Protein AF-A0A7W1GUM3-F1 (afdb_monomer)

Sequence (80 aa):
MQNQDEKYSYVVFSKMSVELPESRVLRHPMRKTGHVNLVLCKVEGIIKQETVSKKNRELYRQARKVEWGSPFPDESIEIE

Mean predicted aligned error: 6.99 Å

Nearest PDB structures (foldseek):
  1h9s-assembly1_B  TM=5.975E-01  e=2.413E-02  Escherichia coli
  1o7l-assembly1_B  TM=6.637E-01  e=6.395E-02  Escherichia coli
  1b9n-assembly1_B  TM=6.114E-01  e=4.175E-02  Escherichia coli
  1gut-assembly1_C  TM=4.639E-01  e=7.677E-02  Clostridium pasteurianum
  8zx1-assembly1_D  TM=4.570E-01  e=7.771E-01  Escherichia coli

Structure (mmCIF, N/CA/C/O backbone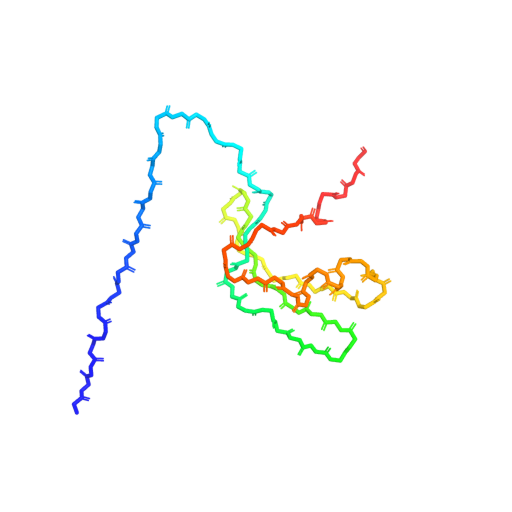):
data_AF-A0A7W1GUM3-F1
#
_entry.id   AF-A0A7W1GUM3-F1
#
loop_
_atom_site.group_PDB
_atom_site.id
_atom_site.type_symbol
_atom_site.label_atom_id
_atom_site.label_alt_id
_atom_site.label_comp_id
_atom_site.label_asym_id
_atom_site.label_entity_id
_atom_site.label_seq_id
_atom_site.pdbx_PDB_ins_code
_atom_site.Cartn_x
_atom_site.Cartn_y
_atom_site.Cartn_z
_atom_site.occupancy
_atom_site.B_iso_or_equiv
_atom_site.auth_seq_id
_atom_site.auth_comp_id
_atom_site.auth_asym_id
_atom_site.auth_atom_id
_atom_site.pdbx_PDB_model_num
ATOM 1 N N . MET A 1 1 ? 31.427 -17.707 9.829 1.00 49.59 1 MET A N 1
ATOM 2 C CA . MET A 1 1 ? 31.174 -17.776 8.377 1.00 49.59 1 MET A CA 1
ATOM 3 C C . MET A 1 1 ? 30.124 -16.728 8.062 1.00 49.59 1 MET A C 1
ATOM 5 O O . MET A 1 1 ? 29.006 -16.841 8.543 1.00 49.59 1 MET A O 1
ATOM 9 N N . GLN A 1 2 ? 30.532 -15.637 7.423 1.00 56.81 2 GLN A N 1
ATOM 10 C CA . GLN A 1 2 ? 29.671 -14.496 7.127 1.00 56.81 2 GLN A CA 1
ATOM 11 C C . GLN A 1 2 ? 29.169 -14.698 5.697 1.00 56.81 2 GLN A C 1
ATOM 13 O O . GLN A 1 2 ? 29.937 -14.518 4.756 1.00 56.81 2 GLN A O 1
ATOM 18 N N . ASN A 1 3 ? 27.932 -15.169 5.534 1.00 55.78 3 ASN A N 1
ATOM 19 C CA . ASN A 1 3 ? 27.324 -15.243 4.209 1.00 55.78 3 ASN A CA 1
ATOM 20 C C . ASN A 1 3 ? 27.088 -13.808 3.734 1.00 55.78 3 ASN A C 1
ATOM 22 O O . ASN A 1 3 ? 26.320 -13.067 4.347 1.00 55.78 3 ASN A O 1
ATOM 26 N N . GLN A 1 4 ? 27.794 -13.401 2.683 1.00 60.44 4 GLN A N 1
ATOM 27 C CA . GLN A 1 4 ? 27.377 -12.253 1.894 1.00 60.44 4 GLN A CA 1
ATOM 28 C C . GLN A 1 4 ? 26.292 -12.754 0.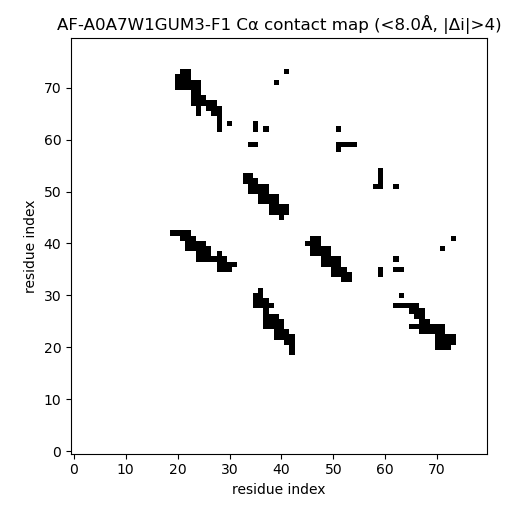947 1.00 60.44 4 GLN A C 1
ATOM 30 O O . GLN A 1 4 ? 26.600 -13.379 -0.063 1.00 60.44 4 GLN A O 1
ATOM 35 N N . ASP A 1 5 ? 25.029 -12.526 1.299 1.00 75.69 5 ASP A N 1
ATOM 36 C CA . ASP A 1 5 ? 23.948 -12.705 0.338 1.00 75.69 5 ASP A CA 1
ATOM 37 C C . ASP A 1 5 ? 24.106 -11.624 -0.738 1.00 75.69 5 ASP A C 1
ATOM 39 O O . ASP A 1 5 ? 23.969 -10.424 -0.470 1.00 75.69 5 ASP A O 1
ATOM 43 N N . GLU A 1 6 ? 24.446 -12.039 -1.955 1.00 78.25 6 GLU A N 1
ATOM 44 C CA . GLU A 1 6 ? 24.455 -11.157 -3.115 1.00 78.25 6 GLU A CA 1
ATOM 45 C C . GLU A 1 6 ? 23.052 -10.560 -3.312 1.00 78.25 6 GLU A C 1
ATOM 47 O O . GLU A 1 6 ? 22.037 -11.260 -3.311 1.00 78.25 6 GLU A O 1
ATOM 52 N N . LYS A 1 7 ? 22.973 -9.234 -3.462 1.00 80.94 7 LYS A N 1
ATOM 53 C CA . LYS A 1 7 ? 21.703 -8.540 -3.698 1.00 80.94 7 LYS A CA 1
ATOM 54 C C . LYS A 1 7 ? 21.398 -8.533 -5.192 1.00 80.94 7 LYS A C 1
ATOM 56 O O . LYS A 1 7 ? 22.009 -7.777 -5.941 1.00 80.94 7 LYS A O 1
ATOM 61 N N . TYR A 1 8 ? 20.410 -9.317 -5.608 1.00 76.75 8 TYR A N 1
ATOM 62 C CA . TYR A 1 8 ? 19.882 -9.282 -6.972 1.00 76.75 8 TYR A CA 1
ATOM 63 C C . TYR A 1 8 ? 18.751 -8.255 -7.099 1.00 76.75 8 TYR A C 1
ATOM 65 O O . TYR A 1 8 ? 17.949 -8.072 -6.183 1.00 76.75 8 TYR A O 1
ATOM 73 N N . SER A 1 9 ? 18.677 -7.588 -8.249 1.00 81.06 9 SER A N 1
ATOM 74 C CA . SER A 1 9 ? 17.544 -6.747 -8.651 1.00 81.06 9 SER A CA 1
ATOM 75 C C . SER A 1 9 ? 17.055 -7.214 -10.016 1.00 81.06 9 SER A C 1
ATOM 77 O O . SER A 1 9 ? 17.865 -7.471 -10.903 1.00 81.06 9 SER A O 1
ATOM 79 N N . TYR A 1 10 ? 15.739 -7.324 -10.185 1.00 81.56 10 TYR A N 1
ATOM 80 C CA . TYR A 1 10 ? 15.112 -7.754 -11.434 1.00 81.56 10 TYR A CA 1
ATOM 81 C C . TYR A 1 10 ? 14.372 -6.576 -12.065 1.00 81.56 10 TYR A C 1
ATOM 83 O O . TYR A 1 10 ? 13.718 -5.806 -11.362 1.00 81.56 10 TYR A O 1
ATOM 91 N N . VAL A 1 11 ? 14.452 -6.451 -13.389 1.00 84.56 11 VAL A N 1
ATOM 92 C CA . VAL A 1 11 ? 13.708 -5.45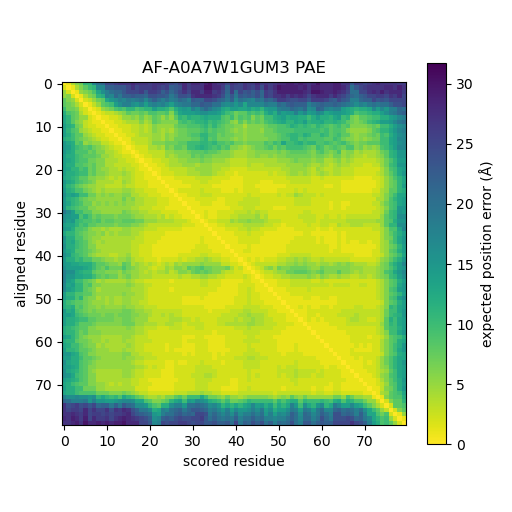4 -14.168 1.00 84.56 11 VAL A CA 1
ATOM 93 C C . VAL A 1 11 ? 12.909 -6.186 -15.237 1.00 84.56 11 VAL A C 1
ATOM 95 O O . VAL A 1 11 ? 13.431 -7.076 -15.906 1.00 84.56 11 VAL A O 1
ATOM 98 N N . VAL A 1 12 ? 11.642 -5.807 -15.398 1.00 85.25 12 VAL A N 1
ATOM 99 C CA . VAL A 1 12 ? 10.744 -6.334 -16.432 1.00 85.25 12 VAL A CA 1
ATOM 100 C C . VAL A 1 12 ? 10.262 -5.161 -17.277 1.00 85.25 12 VAL A C 1
ATOM 102 O O . VAL A 1 12 ? 9.826 -4.150 -16.733 1.00 85.25 12 VAL A O 1
ATOM 105 N N . PHE A 1 13 ? 10.350 -5.287 -18.600 1.00 90.56 13 PHE A N 1
ATOM 106 C CA . PHE A 1 13 ? 9.963 -4.251 -19.559 1.00 90.56 13 PHE A CA 1
ATOM 107 C C . PHE A 1 13 ? 9.016 -4.818 -20.623 1.00 90.56 13 PHE A C 1
ATOM 109 O O . PHE A 1 13 ? 9.100 -5.989 -20.990 1.00 90.56 13 PHE A O 1
ATOM 116 N N . SER A 1 14 ? 8.118 -3.973 -21.131 1.00 92.12 14 SER A N 1
ATOM 117 C CA . SER A 1 14 ? 7.176 -4.291 -22.210 1.00 92.12 14 SER A CA 1
ATOM 118 C C . SER A 1 14 ? 7.272 -3.229 -23.304 1.00 92.12 14 SER A C 1
ATOM 120 O O . SER A 1 14 ? 7.506 -2.060 -23.012 1.00 92.12 14 SER A O 1
ATOM 122 N N . LYS A 1 15 ? 7.076 -3.626 -24.569 1.00 94.81 15 LYS A N 1
ATOM 123 C CA . LYS A 1 15 ? 6.936 -2.686 -25.701 1.00 94.81 15 LYS A CA 1
ATOM 124 C C . LYS A 1 15 ? 5.549 -2.037 -25.761 1.00 94.81 15 LYS A C 1
ATOM 126 O O . LYS A 1 15 ? 5.360 -1.075 -26.495 1.00 94.81 15 LYS A O 1
ATOM 131 N N . MET A 1 16 ? 4.580 -2.599 -25.043 1.00 95.81 16 MET A N 1
ATOM 132 C CA . MET A 1 16 ? 3.207 -2.106 -24.988 1.00 95.81 16 MET A CA 1
ATOM 133 C C . MET A 1 16 ? 3.025 -1.222 -23.758 1.00 95.81 16 MET A C 1
ATOM 135 O O . MET A 1 16 ? 3.595 -1.520 -22.706 1.00 95.81 16 MET A O 1
ATOM 139 N N . SER A 1 17 ? 2.199 -0.180 -23.884 1.00 89.88 17 SER A N 1
ATOM 140 C CA . SER A 1 17 ? 1.750 0.593 -22.724 1.00 89.88 17 SER A CA 1
ATOM 141 C C . SER A 1 17 ? 0.976 -0.313 -21.764 1.00 89.88 17 SER A C 1
ATOM 143 O O . SER A 1 17 ? 0.197 -1.162 -22.202 1.00 89.88 17 SER A O 1
ATOM 145 N N . VAL A 1 18 ? 1.210 -0.146 -20.465 1.00 87.94 18 VAL A N 1
ATOM 146 C CA . VAL A 1 18 ? 0.528 -0.882 -19.398 1.00 87.94 18 VAL A CA 1
ATOM 147 C C . VAL A 1 18 ? 0.015 0.130 -18.389 1.00 87.94 18 VAL A C 1
ATOM 149 O O . VAL A 1 18 ? 0.774 0.987 -17.937 1.00 87.94 18 VAL A O 1
ATOM 152 N N . GLU A 1 19 ? -1.256 0.013 -18.019 1.00 88.44 19 GLU A N 1
ATOM 153 C CA . GLU A 1 19 ? -1.818 0.795 -16.922 1.00 88.44 19 GLU A CA 1
ATOM 154 C C . GLU A 1 19 ? -1.137 0.392 -15.611 1.00 88.44 19 GLU A C 1
ATOM 156 O O . GLU A 1 19 ? -1.163 -0.769 -15.186 1.00 88.44 19 GLU A O 1
ATOM 161 N N . LEU A 1 20 ? -0.465 1.358 -14.990 1.00 87.25 20 LEU A N 1
ATOM 162 C CA . LEU A 1 20 ? 0.183 1.168 -13.703 1.00 87.25 20 LEU A CA 1
ATOM 163 C C . LEU A 1 20 ? -0.817 1.475 -12.585 1.00 87.25 20 LEU A C 1
ATOM 165 O O . LEU A 1 20 ? -1.579 2.432 -12.702 1.00 87.25 20 LEU A O 1
ATOM 169 N N . PRO A 1 21 ? -0.813 0.701 -11.487 1.00 91.12 21 PRO A N 1
ATOM 170 C CA . PRO A 1 21 ? -1.596 1.069 -10.321 1.00 91.12 21 PRO A CA 1
ATOM 171 C C . PRO A 1 21 ? -1.019 2.333 -9.678 1.00 91.12 21 PRO A C 1
ATOM 173 O O . PRO A 1 21 ? 0.189 2.569 -9.748 1.00 91.12 21 PRO A O 1
ATOM 176 N N . GLU A 1 22 ? -1.869 3.086 -8.982 1.00 92.00 22 GLU A N 1
ATOM 177 C CA . GLU A 1 22 ? -1.483 4.287 -8.223 1.00 92.00 22 GLU A CA 1
ATOM 178 C C . GLU A 1 22 ? -0.335 4.000 -7.248 1.00 92.00 22 GLU A C 1
ATOM 180 O O . GLU A 1 22 ? 0.615 4.779 -7.121 1.00 92.00 22 GLU A O 1
ATOM 185 N N . SER A 1 23 ? -0.383 2.832 -6.597 1.00 95.06 23 SER A N 1
ATOM 186 C CA . SER A 1 23 ? 0.704 2.350 -5.759 1.00 95.06 23 SER A CA 1
ATOM 187 C C . SER A 1 23 ? 0.793 0.821 -5.684 1.00 95.06 23 SER A C 1
ATOM 189 O O . SER A 1 23 ? -0.150 0.096 -6.020 1.00 95.06 23 SER A O 1
ATOM 191 N N . ARG A 1 24 ? 1.946 0.313 -5.226 1.00 95.12 24 ARG A N 1
ATOM 192 C CA . ARG A 1 24 ? 2.193 -1.113 -4.949 1.00 95.12 24 ARG A CA 1
ATOM 193 C C . ARG A 1 24 ? 2.688 -1.353 -3.533 1.00 95.12 24 ARG A C 1
ATOM 195 O O . ARG A 1 24 ? 3.563 -0.645 -3.039 1.00 95.12 24 ARG A O 1
ATOM 202 N N . VAL A 1 25 ? 2.208 -2.427 -2.918 1.00 96.12 25 VAL A N 1
ATOM 203 C CA . VAL A 1 25 ? 2.614 -2.859 -1.578 1.00 96.12 25 VAL A CA 1
ATOM 204 C C . VAL A 1 25 ? 4.038 -3.427 -1.596 1.00 96.12 25 VAL A C 1
ATOM 206 O O . VAL A 1 25 ? 4.308 -4.452 -2.215 1.00 96.12 25 VAL A O 1
ATOM 209 N N . LEU A 1 26 ? 4.964 -2.790 -0.879 1.00 95.19 26 LEU A N 1
ATOM 210 C CA . LEU A 1 26 ? 6.377 -3.188 -0.822 1.00 95.19 26 LEU A CA 1
ATOM 211 C C . LEU A 1 26 ? 6.708 -4.183 0.287 1.00 95.19 26 LEU A C 1
ATOM 213 O O . LEU A 1 26 ? 7.776 -4.793 0.257 1.00 95.19 26 LEU A O 1
ATOM 217 N N . ARG A 1 27 ? 5.830 -4.350 1.279 1.00 94.12 27 ARG A N 1
ATOM 218 C CA . ARG A 1 27 ? 6.020 -5.280 2.400 1.00 94.12 27 ARG A CA 1
ATOM 219 C C . ARG A 1 27 ? 4.685 -5.823 2.881 1.00 94.12 27 ARG A C 1
ATOM 221 O O . ARG A 1 27 ? 3.656 -5.189 2.682 1.00 94.12 27 ARG A O 1
ATOM 228 N N . HIS A 1 28 ? 4.721 -6.957 3.574 1.00 94.56 28 HIS A N 1
ATOM 229 C CA . HIS A 1 28 ? 3.538 -7.509 4.226 1.00 94.56 28 HIS A CA 1
ATOM 230 C C . HIS A 1 28 ? 2.847 -6.467 5.127 1.00 94.56 28 HIS A C 1
ATOM 232 O O . HIS A 1 28 ? 3.537 -5.723 5.835 1.00 94.56 28 HIS A O 1
ATOM 238 N N . PRO A 1 29 ? 1.503 -6.424 5.137 1.00 96.00 29 PRO A N 1
ATOM 239 C CA . PRO A 1 29 ? 0.748 -5.461 5.924 1.00 96.00 29 PRO A CA 1
ATOM 240 C C . PRO A 1 29 ? 1.023 -5.627 7.418 1.00 96.00 29 PRO A C 1
ATOM 242 O O . PRO A 1 29 ? 0.808 -6.695 8.000 1.00 96.00 29 PRO A O 1
ATOM 245 N N . MET A 1 30 ? 1.443 -4.546 8.075 1.00 96.81 30 MET A N 1
ATOM 246 C CA . MET A 1 30 ? 1.723 -4.563 9.505 1.00 96.81 30 MET A CA 1
ATOM 247 C C . MET A 1 30 ? 0.451 -4.243 10.287 1.00 96.81 30 MET A C 1
ATOM 249 O O . MET A 1 30 ? 0.065 -3.088 10.474 1.00 96.81 30 MET A O 1
ATOM 253 N N . ARG A 1 31 ? -0.227 -5.299 10.739 1.00 95.94 31 ARG A N 1
ATOM 254 C CA . ARG A 1 31 ? -1.495 -5.203 11.471 1.00 95.94 31 ARG A CA 1
ATOM 255 C C . ARG A 1 31 ? -1.257 -4.701 12.898 1.00 95.94 31 ARG A C 1
ATOM 257 O O . ARG A 1 31 ? -0.459 -5.273 13.639 1.00 95.94 31 ARG A O 1
ATOM 264 N N . LYS A 1 32 ? -1.982 -3.656 13.292 1.00 94.50 32 LYS A N 1
ATOM 265 C CA . LYS A 1 32 ? -1.987 -3.082 14.642 1.00 94.50 32 LYS A CA 1
ATOM 266 C C . LYS A 1 32 ? -3.417 -3.021 15.179 1.00 94.50 32 LYS A C 1
ATOM 268 O O . LY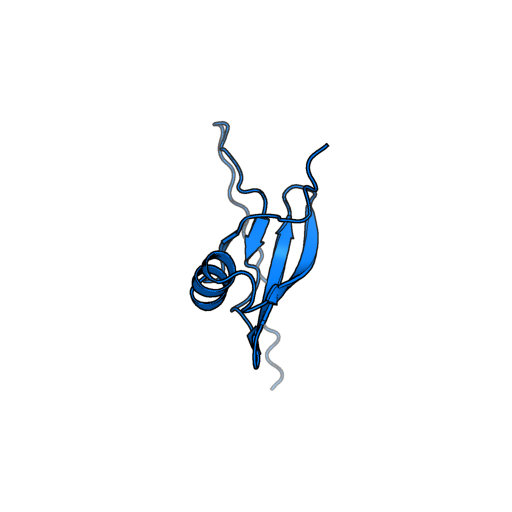S A 1 32 ? -4.396 -3.233 14.455 1.00 94.50 32 LYS A O 1
ATOM 273 N N . THR A 1 33 ? -3.562 -2.734 16.468 1.00 95.62 33 THR A N 1
ATOM 274 C CA . THR A 1 33 ? -4.884 -2.547 17.070 1.00 95.62 33 THR A CA 1
ATOM 275 C C . THR A 1 33 ? -5.560 -1.329 16.440 1.00 95.62 33 THR A C 1
ATOM 277 O O . THR A 1 33 ? -5.091 -0.202 16.562 1.00 95.62 33 THR A O 1
ATOM 280 N N . GLY A 1 34 ? -6.660 -1.563 15.721 1.00 94.44 34 GLY A N 1
ATOM 281 C CA . GLY A 1 34 ? -7.470 -0.505 15.112 1.00 94.44 34 GLY A CA 1
ATOM 282 C C . GLY A 1 34 ? -6.941 0.094 13.802 1.00 94.44 34 GLY A C 1
ATOM 283 O O . GLY A 1 34 ? -7.635 0.934 13.237 1.00 94.44 34 GLY A O 1
ATOM 284 N N . HIS A 1 35 ? -5.781 -0.329 13.288 1.00 97.00 35 HIS A N 1
ATOM 285 C CA . HIS A 1 35 ? -5.241 0.143 12.004 1.00 97.00 35 HIS A CA 1
ATOM 286 C C . HIS A 1 35 ? -4.256 -0.860 11.369 1.00 97.00 35 HIS A C 1
ATOM 288 O O . HIS A 1 35 ? -3.844 -1.834 12.002 1.00 97.00 35 HIS A O 1
ATOM 294 N N . VAL A 1 36 ? -3.914 -0.658 10.099 1.00 97.44 36 VAL A N 1
ATOM 295 C CA . VAL A 1 36 ? -2.873 -1.397 9.371 1.00 97.44 36 VAL A CA 1
ATOM 296 C C . VAL A 1 36 ? -1.889 -0.396 8.795 1.00 97.44 36 VAL A C 1
ATOM 298 O O . VAL A 1 36 ? -2.313 0.561 8.160 1.00 97.44 36 VAL A O 1
ATOM 301 N N . ASN A 1 37 ? -0.596 -0.647 8.974 1.00 97.12 37 ASN A N 1
ATOM 302 C CA . ASN A 1 37 ? 0.440 0.129 8.304 1.00 97.12 37 ASN A CA 1
ATOM 303 C C . ASN A 1 37 ? 0.888 -0.597 7.038 1.00 97.12 37 ASN A C 1
ATOM 305 O O . ASN A 1 37 ? 1.246 -1.780 7.087 1.00 97.12 37 ASN A O 1
ATOM 309 N N . LEU A 1 38 ? 0.887 0.126 5.926 1.00 96.88 38 LEU A N 1
ATOM 310 C CA . LEU A 1 38 ? 1.382 -0.319 4.631 1.00 96.88 38 LEU A CA 1
ATOM 311 C C . LEU A 1 38 ? 2.628 0.478 4.255 1.00 96.88 38 LEU A C 1
ATOM 313 O O . LEU A 1 38 ? 2.759 1.647 4.607 1.00 96.88 38 LEU A O 1
ATOM 317 N N . VAL A 1 39 ? 3.540 -0.166 3.530 1.00 96.94 39 VAL A N 1
ATOM 318 C CA . VAL A 1 39 ? 4.641 0.509 2.836 1.00 96.94 39 VAL A CA 1
ATOM 319 C C . VAL A 1 39 ? 4.324 0.425 1.353 1.00 96.94 39 VAL A C 1
ATOM 321 O O . VAL A 1 39 ? 4.245 -0.683 0.822 1.00 96.94 39 VAL A O 1
ATOM 324 N N . LEU A 1 40 ? 4.122 1.568 0.709 1.00 96.06 40 LEU A N 1
ATOM 325 C CA . LEU A 1 40 ? 3.657 1.670 -0.669 1.00 96.06 40 LEU A CA 1
ATOM 326 C C . LEU A 1 40 ? 4.723 2.339 -1.539 1.00 96.06 40 LEU A C 1
ATOM 328 O O . LEU A 1 40 ? 5.342 3.310 -1.112 1.00 96.06 40 LEU A O 1
ATOM 332 N N . CYS A 1 41 ? 4.931 1.820 -2.747 1.00 94.69 41 CYS A N 1
ATOM 333 C CA . CYS A 1 41 ? 5.650 2.498 -3.823 1.00 94.69 41 CYS A CA 1
ATOM 334 C C . CYS A 1 41 ? 4.625 3.161 -4.731 1.00 94.69 41 CYS A C 1
ATOM 336 O O . CYS A 1 41 ? 3.816 2.454 -5.333 1.00 94.69 41 CYS A O 1
ATOM 338 N N . LYS A 1 42 ? 4.641 4.487 -4.798 1.00 92.50 42 LYS A N 1
ATOM 339 C CA . LYS A 1 42 ? 3.717 5.275 -5.611 1.00 92.50 42 LYS A CA 1
ATOM 340 C C . LYS A 1 42 ? 4.226 5.422 -7.032 1.00 92.50 42 LYS A C 1
ATOM 342 O O . LYS A 1 42 ? 5.432 5.340 -7.269 1.00 92.50 42 LYS A O 1
ATOM 347 N N . VAL A 1 43 ? 3.313 5.684 -7.961 1.00 87.12 43 VAL A N 1
ATOM 348 C CA . VAL A 1 43 ? 3.638 5.911 -9.377 1.00 87.12 43 VAL A CA 1
ATOM 349 C C . VAL A 1 43 ? 4.659 7.042 -9.584 1.00 87.12 43 VAL A C 1
ATOM 351 O O . VAL A 1 43 ? 5.478 6.966 -10.493 1.00 87.12 43 VAL A O 1
ATOM 354 N N . GLU A 1 44 ? 4.705 8.022 -8.677 1.00 85.69 44 GLU A N 1
ATOM 355 C CA . GLU A 1 44 ? 5.695 9.112 -8.658 1.00 85.69 44 GLU A CA 1
ATOM 356 C C . GLU A 1 44 ? 7.122 8.662 -8.275 1.00 85.69 44 GLU A C 1
ATOM 358 O O . GLU A 1 44 ? 8.039 9.476 -8.189 1.00 85.69 44 GLU A O 1
ATOM 363 N N . GLY A 1 45 ? 7.334 7.370 -8.001 1.00 86.19 45 GLY A N 1
ATOM 364 C CA . GLY A 1 45 ? 8.617 6.828 -7.544 1.00 86.19 45 GLY A CA 1
ATOM 365 C C . GLY A 1 45 ? 8.889 7.051 -6.053 1.00 86.19 45 GLY A C 1
ATOM 366 O O . GLY A 1 45 ? 10.010 6.844 -5.589 1.00 86.19 45 GLY A O 1
ATOM 367 N N . ILE A 1 46 ? 7.874 7.458 -5.286 1.00 91.12 46 ILE A N 1
ATOM 368 C CA . ILE A 1 46 ? 7.988 7.761 -3.857 1.00 91.12 46 ILE A CA 1
ATOM 369 C C . ILE A 1 46 ? 7.574 6.547 -3.026 1.00 91.12 46 ILE A C 1
ATOM 371 O O . ILE A 1 46 ? 6.505 5.968 -3.222 1.00 91.12 46 ILE 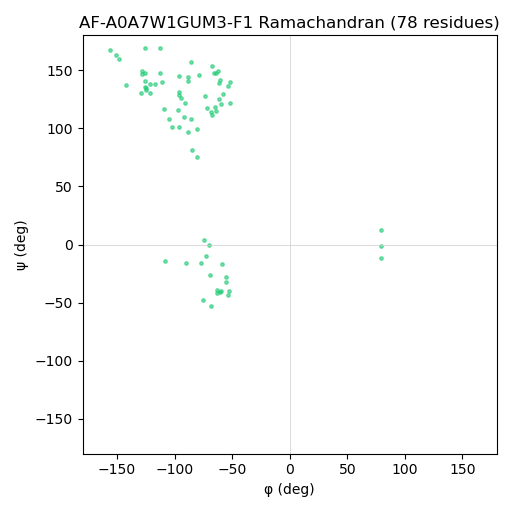A O 1
ATOM 375 N N . ILE A 1 47 ? 8.403 6.188 -2.042 1.00 94.88 47 ILE A N 1
ATOM 376 C CA . ILE A 1 47 ? 8.045 5.198 -1.023 1.00 94.88 47 ILE A CA 1
ATOM 377 C C . ILE A 1 47 ? 7.405 5.918 0.164 1.00 94.88 47 ILE A C 1
ATOM 379 O O . ILE A 1 47 ? 8.045 6.760 0.793 1.00 94.88 47 ILE A O 1
ATOM 383 N N . LYS A 1 48 ? 6.169 5.552 0.514 1.00 93.81 48 LYS A N 1
ATOM 384 C CA . LYS A 1 48 ? 5.430 6.138 1.642 1.00 93.81 48 LYS A CA 1
ATOM 385 C C . LYS A 1 48 ? 4.936 5.060 2.602 1.00 93.81 48 LYS A C 1
ATOM 387 O O . LYS A 1 48 ? 4.612 3.943 2.199 1.00 93.81 48 LYS A O 1
ATOM 392 N N . GLN A 1 49 ? 4.881 5.400 3.887 1.00 94.69 49 GLN A N 1
ATOM 393 C CA . GLN A 1 49 ? 4.161 4.614 4.884 1.00 94.69 49 GLN A CA 1
ATOM 394 C C . GLN A 1 49 ? 2.759 5.185 5.063 1.00 94.69 49 GLN A C 1
ATOM 396 O O . GLN A 1 49 ? 2.613 6.368 5.360 1.00 94.69 49 GLN A O 1
ATOM 401 N N . GLU A 1 50 ? 1.739 4.347 4.916 1.00 94.06 50 GLU A N 1
ATOM 402 C CA . GLU A 1 50 ? 0.344 4.759 5.063 1.00 94.06 50 GLU A CA 1
ATOM 403 C C . GLU A 1 50 ? -0.360 3.961 6.153 1.00 94.06 50 GLU A C 1
ATOM 405 O O . GLU A 1 50 ? -0.173 2.751 6.293 1.00 94.06 50 GLU A O 1
ATOM 410 N N . THR A 1 51 ? -1.156 4.670 6.954 1.00 95.88 51 THR A N 1
ATOM 411 C CA . THR A 1 51 ? -1.911 4.101 8.071 1.00 95.88 51 THR A CA 1
ATOM 412 C C . THR A 1 51 ? -3.378 4.000 7.687 1.00 95.88 51 THR A C 1
ATOM 414 O O . THR A 1 51 ? -4.094 4.996 7.655 1.00 95.88 51 THR A O 1
ATOM 417 N N . VAL A 1 52 ? -3.855 2.780 7.466 1.00 95.94 52 VAL A N 1
ATOM 418 C CA . VAL A 1 52 ? -5.257 2.506 7.152 1.00 95.94 52 VAL A CA 1
ATOM 419 C C . VAL A 1 52 ? -6.021 2.213 8.439 1.00 95.94 52 VAL A C 1
ATOM 421 O O . VAL A 1 52 ? -5.833 1.174 9.076 1.00 95.94 52 VAL A O 1
ATOM 424 N N . SER A 1 53 ? -6.897 3.132 8.841 1.00 95.94 53 SER A N 1
ATOM 425 C CA . SER A 1 53 ? -7.701 3.005 10.062 1.00 95.94 53 SER A CA 1
ATOM 426 C C . SER A 1 53 ? -8.898 2.070 9.883 1.00 95.94 53 SER A C 1
ATOM 428 O O . SER A 1 53 ? -9.576 2.098 8.862 1.00 95.94 53 SER A O 1
ATOM 430 N N . LYS A 1 54 ? -9.265 1.335 10.941 1.00 94.94 54 LYS A N 1
ATOM 431 C CA . LYS A 1 54 ? -10.501 0.531 11.015 1.00 94.94 54 LYS A CA 1
ATOM 432 C C . LYS A 1 54 ? -11.782 1.361 10.826 1.00 94.94 54 LYS A C 1
ATOM 434 O O . LYS A 1 54 ? -12.833 0.783 10.553 1.00 94.94 54 LYS A O 1
ATOM 439 N N . LYS A 1 55 ? -11.708 2.694 10.968 1.00 94.38 55 LYS A N 1
ATOM 440 C CA . LYS A 1 55 ? -12.813 3.617 10.657 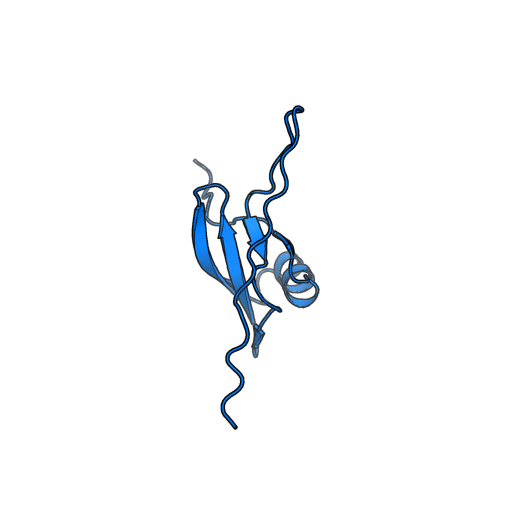1.00 94.38 55 LYS A CA 1
ATOM 441 C C . LYS A 1 55 ? -13.227 3.528 9.182 1.00 94.38 55 LYS A C 1
ATOM 443 O O . LYS A 1 55 ? -14.421 3.471 8.905 1.00 94.38 55 LYS A O 1
ATOM 448 N N . ASN A 1 56 ? -12.262 3.425 8.264 1.00 93.38 56 ASN A N 1
ATOM 449 C CA . ASN A 1 56 ? -12.516 3.173 6.847 1.00 93.38 56 ASN A CA 1
ATOM 450 C C . ASN A 1 56 ? -12.656 1.655 6.636 1.00 93.38 56 ASN A C 1
ATOM 452 O O . ASN A 1 56 ? -11.693 0.954 6.328 1.00 93.38 56 ASN A O 1
ATOM 456 N N . ARG A 1 57 ? -13.850 1.119 6.931 1.00 93.25 57 ARG A N 1
ATOM 457 C CA . ARG A 1 57 ? -14.096 -0.333 7.052 1.00 93.25 57 ARG A CA 1
ATOM 458 C C . ARG A 1 57 ? -13.654 -1.130 5.826 1.00 93.25 57 ARG A C 1
ATOM 460 O O . ARG A 1 57 ? -13.079 -2.206 5.995 1.00 93.25 57 ARG A O 1
ATOM 467 N N . GLU A 1 58 ? -13.947 -0.628 4.630 1.00 94.50 58 GLU A N 1
ATOM 468 C CA . GLU A 1 58 ? -13.668 -1.343 3.386 1.00 94.50 58 GLU A CA 1
ATOM 469 C C . GLU A 1 58 ? -12.176 -1.304 3.047 1.00 94.50 58 GLU A C 1
ATOM 471 O O . GLU A 1 58 ? -11.567 -2.362 2.874 1.00 94.50 58 GLU A O 1
ATOM 476 N N . LEU A 1 59 ? -11.552 -0.125 3.108 1.00 94.31 59 LEU A N 1
ATOM 477 C CA . LEU A 1 59 ? -10.111 0.013 2.901 1.00 94.31 59 LEU A CA 1
ATOM 478 C C . LEU A 1 59 ? -9.316 -0.800 3.929 1.00 94.31 59 LEU A C 1
ATOM 480 O O . LEU A 1 59 ? -8.363 -1.494 3.593 1.00 94.31 59 LEU A O 1
ATOM 484 N N . TYR A 1 60 ? -9.756 -0.808 5.188 1.00 95.50 60 TYR A N 1
ATOM 485 C CA . TYR A 1 60 ? -9.158 -1.620 6.247 1.00 95.50 60 TYR A CA 1
ATOM 486 C C . TYR A 1 60 ? -9.273 -3.124 5.976 1.00 95.50 60 TYR A C 1
ATOM 488 O O . TYR A 1 60 ? -8.341 -3.885 6.254 1.00 95.50 60 TYR A O 1
ATOM 496 N N . ARG A 1 61 ? -10.408 -3.581 5.433 1.00 94.88 61 ARG A N 1
ATOM 497 C CA . ARG A 1 61 ? -10.607 -4.983 5.044 1.00 94.88 61 ARG A CA 1
ATOM 498 C C . ARG A 1 61 ? -9.631 -5.386 3.938 1.00 94.88 61 ARG A C 1
ATOM 500 O O . ARG A 1 61 ? -9.070 -6.479 4.028 1.00 94.88 61 ARG A O 1
ATOM 507 N N . GLN A 1 62 ? -9.412 -4.509 2.960 1.00 95.75 62 GLN A N 1
ATOM 508 C CA . GLN A 1 62 ? -8.450 -4.705 1.874 1.00 95.75 62 GLN A CA 1
ATOM 509 C C . GLN A 1 62 ? -7.009 -4.666 2.397 1.00 95.75 62 GLN A C 1
ATOM 511 O O . GLN A 1 62 ? -6.286 -5.648 2.255 1.00 95.75 62 GLN A O 1
ATOM 516 N N . ALA A 1 63 ? -6.628 -3.615 3.130 1.00 96.06 63 ALA A N 1
ATOM 517 C CA . ALA A 1 63 ? -5.294 -3.427 3.707 1.00 96.06 63 ALA A CA 1
ATOM 518 C C . ALA A 1 63 ? -4.842 -4.601 4.587 1.00 96.06 63 ALA A C 1
ATOM 520 O O . ALA A 1 63 ? -3.663 -4.936 4.647 1.00 96.06 63 ALA A O 1
ATOM 521 N N . ARG A 1 64 ? -5.767 -5.279 5.276 1.00 95.75 64 ARG A N 1
ATOM 522 C CA . ARG A 1 64 ? -5.426 -6.478 6.056 1.00 95.75 64 ARG A CA 1
ATOM 523 C C . ARG A 1 64 ? -5.039 -7.676 5.198 1.00 95.75 64 ARG A C 1
ATOM 525 O O . ARG A 1 64 ? -4.367 -8.560 5.728 1.00 95.75 64 ARG A O 1
ATOM 532 N N . LYS A 1 65 ? -5.526 -7.758 3.964 1.00 95.94 65 LYS A N 1
ATOM 533 C CA . LYS A 1 65 ? -5.450 -8.942 3.100 1.00 95.94 65 LYS A CA 1
ATOM 534 C C . LYS A 1 65 ? -4.475 -8.797 1.935 1.00 95.94 65 LYS A C 1
ATOM 536 O O . LYS A 1 65 ? -4.175 -9.809 1.321 1.00 95.94 65 LYS A O 1
ATOM 541 N N . VAL A 1 66 ? -4.015 -7.585 1.631 1.00 96.62 66 VAL A N 1
ATOM 542 C CA . VAL A 1 66 ? -3.057 -7.364 0.544 1.00 96.62 66 VAL A CA 1
ATOM 543 C C . VAL A 1 66 ? -1.731 -8.072 0.788 1.00 96.62 66 VAL A C 1
ATOM 545 O O . VAL A 1 66 ? -1.275 -8.218 1.924 1.00 96.62 66 VAL A O 1
ATOM 548 N N . GLU A 1 67 ? -1.106 -8.468 -0.311 1.00 95.94 67 GLU A N 1
ATOM 549 C CA . GLU A 1 67 ? 0.191 -9.130 -0.334 1.00 95.94 67 GLU A CA 1
ATOM 550 C C . GLU A 1 67 ? 1.242 -8.231 -0.982 1.00 95.94 67 GLU A C 1
ATOM 552 O O . GLU A 1 67 ? 0.935 -7.205 -1.595 1.00 95.94 67 GLU A O 1
ATOM 557 N N . TRP A 1 68 ? 2.505 -8.626 -0.861 1.00 94.19 68 TRP A N 1
ATOM 558 C CA . TRP A 1 68 ? 3.595 -7.963 -1.564 1.00 94.19 68 TRP A CA 1
ATOM 559 C C . TRP A 1 68 ? 3.331 -7.891 -3.079 1.00 94.19 68 TRP A C 1
ATOM 561 O O . TRP A 1 68 ? 2.864 -8.849 -3.686 1.00 94.19 68 TRP A O 1
ATOM 571 N N . GLY A 1 69 ? 3.599 -6.734 -3.686 1.00 92.88 69 GLY A N 1
ATOM 572 C CA . GLY A 1 69 ? 3.368 -6.464 -5.107 1.00 92.88 69 GLY A CA 1
ATOM 573 C C . GLY A 1 69 ? 1.917 -6.136 -5.482 1.00 92.88 69 GLY A C 1
ATOM 574 O O . GLY A 1 69 ? 1.687 -5.645 -6.593 1.00 92.88 69 GLY A O 1
ATOM 575 N N . SER A 1 70 ? 0.959 -6.344 -4.567 1.00 95.44 70 SER A N 1
ATOM 576 C CA . SER A 1 70 ? -0.453 -6.020 -4.800 1.00 95.44 70 SER A CA 1
ATOM 577 C C . SER A 1 70 ? -0.631 -4.523 -5.073 1.00 95.44 70 SER A C 1
ATOM 579 O O . SER A 1 70 ? 0.043 -3.709 -4.428 1.00 95.44 70 SER A O 1
ATOM 581 N N . PRO A 1 71 ? -1.532 -4.140 -5.994 1.00 94.88 71 PRO A N 1
ATOM 582 C CA . PRO A 1 71 ? -1.938 -2.751 -6.138 1.00 94.88 71 PRO A CA 1
ATOM 583 C C . PRO A 1 71 ? -2.681 -2.286 -4.880 1.00 94.88 71 PRO A C 1
ATOM 585 O O . PRO A 1 71 ? -3.380 -3.074 -4.236 1.00 94.88 71 PRO A O 1
ATOM 588 N N . PHE A 1 72 ? -2.535 -1.011 -4.532 1.00 94.81 72 PHE A N 1
ATOM 589 C CA . PHE A 1 72 ? -3.302 -0.389 -3.457 1.00 94.81 72 PHE A CA 1
ATOM 590 C C . PHE A 1 72 ? -3.671 1.050 -3.846 1.00 94.81 72 PHE A C 1
ATOM 592 O O . PHE A 1 72 ? -2.818 1.731 -4.425 1.00 94.81 72 PHE A O 1
ATOM 599 N N . PRO A 1 73 ? -4.910 1.500 -3.584 1.00 91.44 73 PRO A N 1
ATOM 600 C CA . PRO A 1 73 ? -5.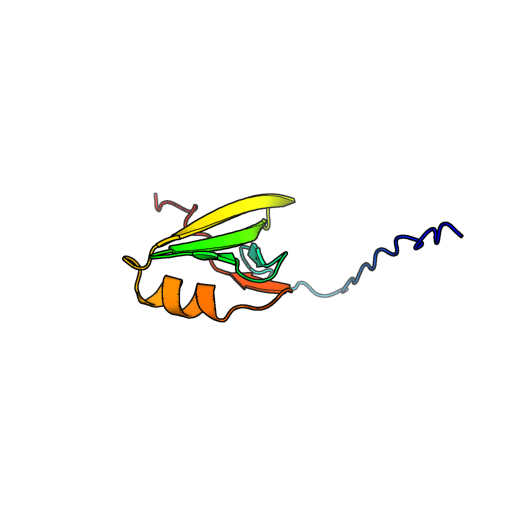321 2.867 -3.890 1.00 91.44 73 PRO A CA 1
ATOM 601 C C . PRO A 1 73 ? -4.529 3.875 -3.056 1.00 91.44 73 PRO A C 1
ATOM 603 O O . PRO A 1 73 ? -4.162 3.593 -1.912 1.00 91.44 73 PRO A O 1
ATOM 606 N N . ASP A 1 74 ? -4.283 5.040 -3.636 1.00 81.31 74 ASP A N 1
ATOM 607 C CA . ASP A 1 74 ? -3.630 6.158 -2.977 1.00 81.31 74 ASP A CA 1
ATOM 608 C C . ASP A 1 74 ? -4.663 7.210 -2.552 1.00 81.31 74 ASP A C 1
ATOM 610 O O . ASP A 1 74 ? -5.099 8.040 -3.343 1.00 81.31 74 ASP A O 1
ATOM 614 N N . GLU A 1 75 ? -5.028 7.225 -1.268 1.00 69.56 75 GLU A N 1
ATOM 615 C CA . GLU A 1 75 ? -5.937 8.248 -0.722 1.00 69.56 75 GLU A CA 1
ATOM 616 C C . GLU A 1 75 ? -5.255 9.624 -0.537 1.00 69.56 75 GLU A C 1
ATOM 618 O O . GLU A 1 75 ? -5.880 10.552 -0.034 1.00 69.56 75 GLU A O 1
ATOM 623 N N . SER A 1 76 ? -3.985 9.797 -0.939 1.00 54.66 76 SER A N 1
ATOM 624 C CA . SER A 1 76 ? -3.326 11.121 -0.961 1.00 54.66 76 SER A CA 1
ATOM 625 C C . SER A 1 76 ? -3.823 12.021 -2.087 1.00 54.66 76 SER A C 1
ATOM 627 O O . SER A 1 76 ? -3.461 13.196 -2.112 1.00 54.66 76 SER A O 1
ATOM 629 N N . ILE A 1 77 ? -4.610 11.483 -3.019 1.00 41.94 77 ILE A N 1
ATOM 630 C CA . ILE A 1 77 ? -5.315 12.274 -4.021 1.00 41.94 77 ILE A CA 1
ATOM 631 C C . ILE A 1 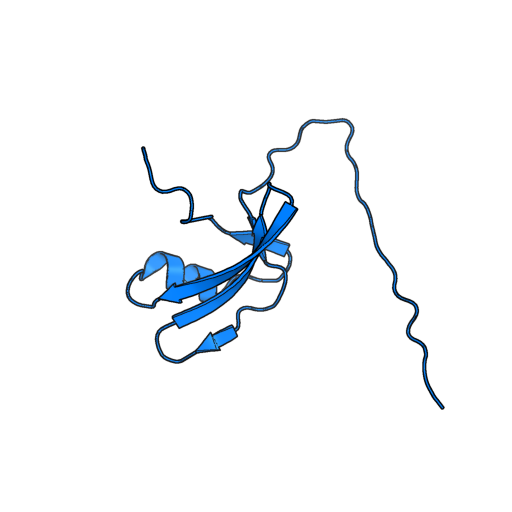77 ? -6.567 12.826 -3.329 1.00 41.94 77 ILE A C 1
ATOM 633 O O . ILE A 1 77 ? -7.674 12.311 -3.477 1.00 41.94 77 ILE A O 1
ATOM 637 N N . GLU A 1 78 ? -6.373 13.844 -2.488 1.00 34.34 78 GLU A N 1
ATOM 638 C CA . GLU A 1 78 ? -7.476 14.720 -2.115 1.00 34.34 78 GLU A CA 1
ATOM 639 C C . GLU A 1 78 ? -7.997 15.364 -3.403 1.00 34.34 78 GLU A C 1
ATOM 641 O O . GLU A 1 78 ? -7.257 15.976 -4.170 1.00 34.34 78 GLU A O 1
ATOM 646 N N . ILE A 1 79 ? -9.278 15.111 -3.647 1.00 36.34 79 ILE A N 1
ATOM 647 C CA . ILE A 1 79 ? -10.108 15.667 -4.708 1.00 36.34 79 ILE A CA 1
ATOM 648 C C . ILE A 1 79 ? -9.989 17.199 -4.671 1.00 36.34 79 ILE A C 1
ATOM 650 O O . ILE A 1 79 ? -10.331 17.802 -3.651 1.00 36.34 79 ILE A O 1
ATOM 654 N N . GLU A 1 80 ? -9.546 17.806 -5.775 1.00 31.92 80 GLU A N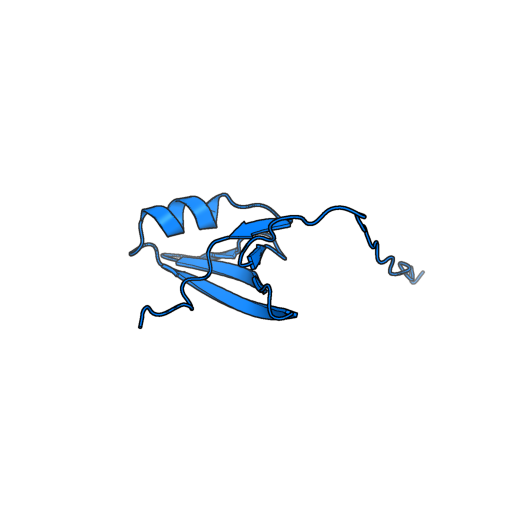 1
ATOM 655 C CA . GLU A 1 80 ? -9.976 19.162 -6.154 1.00 31.92 80 GLU A CA 1
ATOM 656 C C . GLU A 1 80 ? -11.355 19.096 -6.823 1.00 31.92 80 GLU A C 1
ATOM 658 O O . GLU A 1 80 ? -11.551 18.220 -7.701 1.00 31.92 80 GLU A O 1
#

Solvent-accessible surface area (backbone atoms only — not comparable to full-atom values): 5151 Å² total; per-residue (Å²): 137,83,83,78,79,80,86,83,83,87,86,88,87,72,97,62,92,72,94,73,58,59,16,28,25,73,42,70,48,46,77,52,94,66,32,31,41,38,38,32,40,31,71,89,74,46,78,46,79,45,77,39,39,52,85,47,54,66,63,28,57,48,49,72,68,51,48,63,69,34,71,43,87,62,81,84,68,71,83,129

Foldseek 3Di:
DDDPDDDDDDDDDDPDDDDDAQWFFAAQWDDDVQWIWTFIQGPVRDTDIDIGGCVVVVLRVVSNPDDGGDGHHDPVPDDD

pLDDT: mean 86.86, std 15.67, range [31.92, 97.44]

Radius of gyration: 15.59 Å; Cα contacts (8 Å, |Δi|>4): 112; chains: 1; bounding box: 45×37×43 Å

Secondary structure (DSSP, 8-state):
--------------SS--PPPSEEE-S--EEETTEEEEEEEETTS-EEEEEEETTSHHHHHHHTT--TT-EE--TT----